Protein AF-A0A0N8PVT7-F1 (afdb_monomer_lite)

Secondary structure (DSSP, 8-state):
-----HHHHHTTTTSEEEEEETTS-EEEEEEEEEEEE-TTT--EEEEEE-TT--EEEEEGGGEEEEEE--TTGGGSSS---

Sequence (81 aa):
MSRFDLNSAKVYVGHNVNLHLKDGSVIINVLITHIHREHHDRNIILCCSTPKKRTMKIHLSEVDWAERLDPHLLRYSQARG

Radius of gyration: 14.22 Å; chains: 1; bounding box: 57×24×29 Å

Structure (mmCIF, N/CA/C/O backbone):
data_AF-A0A0N8PVT7-F1
#
_entry.id   AF-A0A0N8PVT7-F1
#
loop_
_atom_site.group_PDB
_atom_site.id
_atom_site.type_symbol
_atom_site.label_atom_id
_atom_site.label_alt_id
_atom_site.label_comp_id
_atom_site.label_asym_id
_atom_site.label_entity_id
_atom_site.label_seq_id
_atom_site.pdbx_PDB_ins_code
_atom_site.Cartn_x
_atom_site.Cartn_y
_atom_site.Cartn_z
_atom_site.occupancy
_atom_site.B_iso_or_equiv
_atom_site.auth_seq_id
_atom_site.auth_comp_id
_atom_site.auth_asym_id
_atom_site.auth_atom_id
_atom_site.pdbx_PDB_model_num
ATOM 1 N N . MET A 1 1 ? 3.345 -7.584 -14.733 1.00 53.34 1 MET A N 1
ATOM 2 C CA . MET A 1 1 ? 2.893 -6.224 -14.356 1.00 53.34 1 MET A CA 1
ATOM 3 C C . MET A 1 1 ? 4.109 -5.441 -13.882 1.00 53.34 1 MET A C 1
ATOM 5 O O . MET A 1 1 ? 5.032 -6.064 -13.370 1.00 53.34 1 MET A O 1
ATOM 9 N N . SER A 1 2 ? 4.167 -4.125 -14.114 1.00 63.69 2 SER A N 1
ATOM 10 C CA . SER A 1 2 ? 5.255 -3.302 -13.564 1.00 63.69 2 SER A CA 1
ATOM 11 C C . SER A 1 2 ? 5.262 -3.415 -12.039 1.00 63.69 2 SER A C 1
ATOM 13 O O . SER A 1 2 ? 4.196 -3.472 -11.430 1.00 63.69 2 SER A O 1
ATOM 15 N N . ARG A 1 3 ? 6.449 -3.468 -11.430 1.00 80.00 3 ARG A N 1
ATOM 16 C CA . ARG A 1 3 ? 6.603 -3.507 -9.971 1.00 80.00 3 ARG A CA 1
ATOM 17 C C . ARG A 1 3 ? 5.946 -2.265 -9.365 1.00 80.00 3 ARG A C 1
ATOM 19 O O . ARG A 1 3 ? 6.152 -1.169 -9.884 1.00 80.00 3 ARG A O 1
ATOM 26 N N . PHE A 1 4 ? 5.209 -2.425 -8.266 1.00 88.62 4 PHE A N 1
ATOM 27 C CA . PHE A 1 4 ? 4.700 -1.287 -7.505 1.00 88.62 4 PHE A CA 1
ATOM 28 C C . PHE A 1 4 ? 5.877 -0.483 -6.944 1.00 88.62 4 PHE A C 1
ATOM 30 O O . PHE A 1 4 ? 6.616 -0.933 -6.067 1.00 88.62 4 PHE A O 1
ATOM 37 N N . ASP A 1 5 ? 6.114 0.678 -7.548 1.00 90.25 5 ASP A N 1
ATOM 38 C CA . ASP A 1 5 ? 7.274 1.523 -7.301 1.00 90.25 5 ASP A CA 1
ATOM 39 C C . ASP A 1 5 ? 6.887 2.840 -6.617 1.00 90.25 5 ASP A C 1
ATOM 41 O O . ASP A 1 5 ? 5.721 3.112 -6.324 1.00 90.25 5 ASP A O 1
ATOM 45 N N . LEU A 1 6 ? 7.889 3.676 -6.326 1.00 91.06 6 LEU A N 1
ATOM 46 C CA . LEU A 1 6 ? 7.671 4.945 -5.631 1.00 91.06 6 LEU A CA 1
ATOM 47 C C . LEU A 1 6 ? 6.688 5.854 -6.376 1.00 91.06 6 LEU A C 1
ATOM 49 O O . LEU A 1 6 ? 5.914 6.572 -5.746 1.00 91.06 6 LEU A O 1
ATOM 53 N N . ASN A 1 7 ? 6.758 5.865 -7.705 1.00 91.62 7 ASN A N 1
ATOM 54 C CA . ASN A 1 7 ? 5.924 6.737 -8.522 1.00 91.62 7 ASN A CA 1
ATOM 55 C C . ASN A 1 7 ? 4.471 6.270 -8.485 1.00 91.62 7 ASN A C 1
ATOM 57 O O . ASN A 1 7 ? 3.577 7.090 -8.294 1.00 91.62 7 ASN A O 1
ATOM 61 N N . SER A 1 8 ? 4.259 4.958 -8.554 1.00 92.12 8 SER A N 1
ATOM 62 C CA . SER A 1 8 ? 2.950 4.331 -8.400 1.00 92.12 8 SER A CA 1
ATOM 63 C C . SER A 1 8 ? 2.366 4.615 -7.015 1.00 92.12 8 SER A C 1
ATOM 65 O O . SER A 1 8 ? 1.228 5.060 -6.902 1.00 92.12 8 SER A O 1
ATOM 67 N N . ALA A 1 9 ? 3.164 4.452 -5.955 1.00 93.50 9 ALA A N 1
ATOM 68 C CA . ALA A 1 9 ? 2.722 4.660 -4.578 1.00 93.50 9 ALA A CA 1
ATOM 69 C C . ALA A 1 9 ? 2.320 6.115 -4.277 1.00 93.50 9 ALA A C 1
ATOM 71 O O . ALA A 1 9 ? 1.361 6.349 -3.543 1.00 93.50 9 ALA A O 1
ATOM 72 N N . LYS A 1 10 ? 3.012 7.104 -4.863 1.00 94.19 10 LYS A N 1
ATOM 73 C CA . LYS A 1 10 ? 2.719 8.535 -4.659 1.00 94.19 10 LYS A CA 1
ATOM 74 C C . LYS A 1 10 ? 1.292 8.928 -5.038 1.00 94.19 10 LYS A C 1
ATOM 76 O O . LYS A 1 10 ? 0.733 9.805 -4.389 1.00 94.19 10 LYS A O 1
ATOM 81 N N . VAL A 1 11 ? 0.699 8.273 -6.037 1.00 94.12 11 VAL A N 1
ATOM 82 C CA . VAL A 1 11 ? -0.676 8.552 -6.498 1.00 94.12 11 VAL A CA 1
ATOM 83 C C . VAL A 1 11 ? -1.718 8.261 -5.413 1.00 94.12 11 VAL A C 1
ATOM 85 O O . VAL A 1 11 ? -2.811 8.817 -5.440 1.00 94.12 11 VAL A O 1
ATOM 88 N N . TYR A 1 12 ? -1.384 7.417 -4.438 1.00 94.88 12 TYR A N 1
ATOM 89 C CA . TYR A 1 12 ? -2.297 6.994 -3.381 1.00 94.88 12 TYR A CA 1
ATOM 90 C C . TYR A 1 12 ? -2.150 7.795 -2.077 1.00 94.88 12 TYR A C 1
ATOM 92 O O . TYR A 1 12 ? -2.933 7.596 -1.150 1.00 94.88 12 TYR A O 1
ATOM 100 N N . VAL A 1 13 ? -1.175 8.707 -1.980 1.00 95.50 13 VAL A N 1
ATOM 101 C CA . VAL A 1 13 ? -1.012 9.572 -0.800 1.00 95.50 13 VAL A CA 1
ATOM 102 C C . VAL A 1 13 ? -2.253 10.453 -0.630 1.00 95.50 13 VAL A C 1
ATOM 104 O O . VAL A 1 13 ? -2.699 11.100 -1.570 1.00 95.50 13 VAL A O 1
ATOM 107 N N . GLY A 1 14 ? -2.811 10.479 0.580 1.00 94.56 14 GLY A N 1
ATOM 108 C CA . GLY A 1 14 ? -4.057 11.182 0.890 1.00 94.56 14 GLY A CA 1
ATOM 109 C C . GLY A 1 14 ? -5.328 10.390 0.563 1.00 94.56 14 GLY A C 1
ATOM 110 O O . GLY A 1 14 ? -6.427 10.925 0.705 1.00 94.56 14 GLY A O 1
ATOM 111 N N . HIS A 1 15 ? -5.212 9.125 0.150 1.00 94.25 15 HIS A N 1
ATOM 112 C CA . HIS A 1 15 ? -6.353 8.273 -0.178 1.00 94.25 15 HIS A CA 1
ATOM 113 C C . HIS A 1 15 ? -6.426 7.025 0.703 1.00 94.25 15 HIS A C 1
ATOM 115 O O . HIS A 1 15 ? -5.406 6.475 1.123 1.00 94.25 15 HIS A O 1
ATOM 121 N N . ASN A 1 16 ? -7.658 6.583 0.968 1.00 94.75 16 ASN A N 1
ATOM 122 C CA . ASN A 1 16 ? -7.904 5.267 1.543 1.00 94.75 16 ASN A CA 1
ATOM 123 C C . ASN A 1 16 ? -7.706 4.209 0.459 1.00 94.75 16 ASN A C 1
ATOM 125 O O . ASN A 1 16 ? -8.188 4.368 -0.666 1.00 94.75 16 ASN A O 1
ATOM 129 N N . VAL A 1 17 ? -7.005 3.138 0.805 1.00 95.62 17 VAL A N 1
ATOM 130 C CA . VAL A 1 17 ? -6.687 2.042 -0.104 1.00 95.62 17 VAL A CA 1
ATOM 131 C C . VAL A 1 17 ? -6.819 0.691 0.592 1.00 95.62 17 VAL A C 1
ATOM 133 O O . VAL A 1 17 ? -6.721 0.602 1.820 1.00 95.62 17 VAL A O 1
ATOM 136 N N . ASN A 1 18 ? -6.968 -0.362 -0.207 1.00 96.25 18 ASN A N 1
ATOM 137 C CA . ASN A 1 18 ? -6.555 -1.705 0.179 1.00 96.25 18 ASN A CA 1
ATOM 138 C C . ASN A 1 18 ? -5.132 -1.939 -0.347 1.00 96.25 18 ASN A C 1
ATOM 140 O O . ASN A 1 18 ? -4.858 -1.719 -1.528 1.00 96.25 18 ASN A O 1
ATOM 144 N N . LEU A 1 19 ? -4.217 -2.356 0.526 1.00 96.31 19 LEU A N 1
ATOM 145 C CA . LEU A 1 19 ? -2.850 -2.715 0.153 1.00 96.31 19 LEU A CA 1
ATOM 146 C C . LEU A 1 19 ? -2.757 -4.225 -0.015 1.00 96.31 19 LEU A C 1
ATOM 148 O O . LEU A 1 19 ? -2.927 -4.961 0.956 1.00 96.31 19 LEU A O 1
ATOM 152 N N . HIS A 1 20 ? -2.456 -4.668 -1.229 1.00 97.06 20 HIS A N 1
ATOM 153 C CA . HIS A 1 20 ? -2.191 -6.068 -1.527 1.00 97.06 20 HIS A CA 1
ATOM 154 C C . HIS A 1 20 ? -0.696 -6.324 -1.365 1.00 97.06 20 HIS A C 1
ATOM 156 O O . HIS A 1 20 ? 0.131 -5.670 -2.006 1.00 97.06 20 HIS A O 1
ATOM 162 N N . LEU A 1 21 ? -0.352 -7.243 -0.470 1.00 96.62 21 LEU A N 1
ATOM 163 C CA . LEU A 1 21 ? 1.022 -7.607 -0.164 1.00 96.62 21 LEU A CA 1
ATOM 164 C C . LEU A 1 21 ? 1.456 -8.822 -0.984 1.00 96.62 21 LEU A C 1
ATOM 166 O O . LEU A 1 21 ? 0.644 -9.624 -1.447 1.00 96.62 21 LEU A O 1
ATOM 170 N N . LYS A 1 22 ? 2.768 -8.971 -1.151 1.00 95.56 22 LYS A N 1
ATOM 171 C CA . LYS A 1 22 ? 3.366 -10.056 -1.943 1.00 95.56 22 LYS A CA 1
ATOM 172 C C . LYS A 1 22 ? 3.192 -11.447 -1.346 1.00 95.56 22 LYS A C 1
ATOM 174 O O . LYS A 1 22 ? 3.327 -12.427 -2.068 1.00 95.56 22 LYS A O 1
ATOM 179 N N . ASP A 1 23 ? 2.925 -11.534 -0.048 1.00 96.31 23 ASP A N 1
ATOM 180 C CA . ASP A 1 23 ? 2.603 -12.787 0.638 1.00 96.31 23 ASP A CA 1
ATOM 181 C C . ASP A 1 23 ? 1.146 -13.235 0.396 1.00 96.31 23 ASP A C 1
ATOM 183 O O . ASP A 1 23 ? 0.742 -14.295 0.868 1.00 96.31 23 ASP A O 1
ATOM 187 N N . GLY A 1 24 ? 0.357 -12.446 -0.343 1.00 96.44 24 GLY A N 1
ATOM 188 C CA . GLY A 1 24 ? -1.061 -12.687 -0.603 1.00 96.44 24 GLY A CA 1
ATOM 189 C C . GLY A 1 24 ? -1.997 -12.089 0.450 1.00 96.44 24 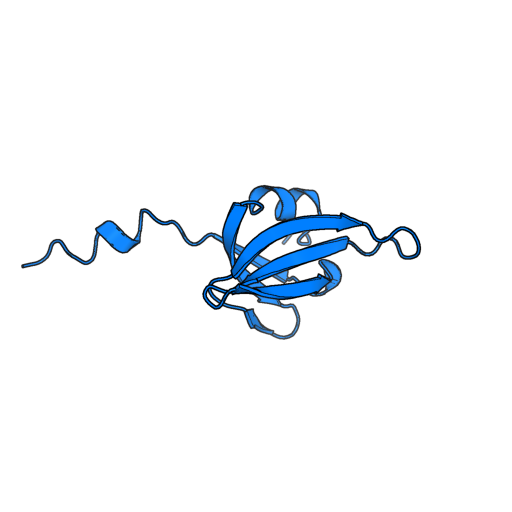GLY A C 1
ATOM 1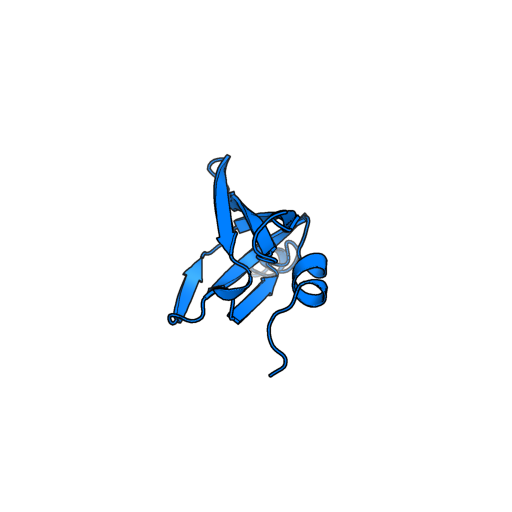90 O O . GLY A 1 24 ? -3.214 -12.112 0.260 1.00 96.44 24 GLY A O 1
ATOM 191 N N . SER A 1 25 ? -1.463 -11.519 1.533 1.00 97.75 25 SER A N 1
ATOM 192 C CA . SER A 1 25 ? -2.250 -10.815 2.543 1.00 97.75 25 SER A CA 1
ATOM 193 C C . SER A 1 25 ? -2.760 -9.473 2.009 1.00 97.75 25 SER A C 1
ATOM 195 O O . SER A 1 25 ? -2.148 -8.841 1.144 1.00 97.75 25 SER A O 1
ATOM 197 N N . VAL A 1 26 ? -3.881 -8.998 2.559 1.00 97.12 26 VAL A N 1
ATOM 198 C CA . VAL A 1 26 ? -4.450 -7.688 2.210 1.00 97.12 26 VAL A CA 1
ATOM 199 C C . VAL A 1 26 ? -4.669 -6.864 3.467 1.00 97.12 26 VAL A C 1
ATOM 201 O O . VAL A 1 26 ? -5.349 -7.295 4.400 1.00 97.12 26 VAL A O 1
ATOM 204 N N . ILE A 1 27 ? -4.129 -5.647 3.476 1.00 95.50 27 ILE A N 1
ATOM 205 C CA . ILE A 1 27 ? -4.408 -4.670 4.523 1.00 95.50 27 ILE A CA 1
ATOM 206 C C . ILE A 1 27 ? -5.497 -3.727 4.026 1.00 95.50 27 ILE A C 1
ATOM 208 O 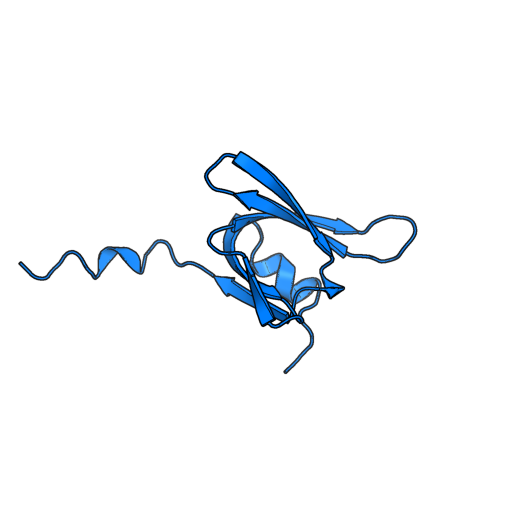O . ILE A 1 27 ? -5.284 -2.931 3.112 1.00 95.50 27 ILE A O 1
ATOM 212 N N . ILE A 1 28 ? -6.668 -3.821 4.647 1.00 94.69 28 ILE A N 1
ATOM 213 C CA . ILE A 1 28 ? -7.875 -3.139 4.185 1.00 94.69 28 ILE A CA 1
ATOM 214 C C . ILE A 1 28 ? -8.054 -1.752 4.804 1.00 94.69 28 ILE A C 1
ATOM 216 O O . ILE A 1 28 ? -7.748 -1.534 5.979 1.00 94.69 28 ILE A O 1
ATOM 220 N N . ASN A 1 29 ? -8.643 -0.848 4.018 1.00 93.88 29 ASN A N 1
ATOM 221 C CA . ASN A 1 29 ? -9.112 0.469 4.450 1.00 93.88 29 ASN A CA 1
ATOM 222 C C . ASN A 1 29 ? -8.071 1.266 5.254 1.00 93.88 29 ASN A C 1
ATOM 224 O O . ASN A 1 29 ? -8.310 1.675 6.394 1.00 93.88 29 ASN A O 1
ATOM 228 N N . VAL A 1 30 ? -6.899 1.466 4.658 1.00 95.19 30 VAL A N 1
ATOM 229 C CA . VAL A 1 30 ? -5.830 2.281 5.237 1.00 95.19 30 VAL A CA 1
ATOM 230 C C . VAL A 1 30 ? -5.637 3.562 4.447 1.00 95.19 30 VAL A C 1
ATOM 232 O O . VAL A 1 30 ? -5.594 3.552 3.222 1.00 95.19 30 VAL A O 1
ATOM 235 N N . LEU A 1 31 ? -5.476 4.674 5.155 1.00 95.62 31 LEU A N 1
ATOM 236 C CA . LEU A 1 31 ? -5.092 5.949 4.565 1.00 95.62 31 LEU A CA 1
ATOM 237 C C . LEU A 1 31 ? -3.575 5.987 4.413 1.00 95.62 31 LEU A C 1
ATOM 239 O O . LEU A 1 31 ? -2.864 5.907 5.418 1.00 95.62 31 LEU A O 1
ATOM 243 N N . ILE A 1 32 ? -3.069 6.178 3.197 1.00 95.62 32 ILE A N 1
ATOM 244 C CA . ILE A 1 32 ? -1.645 6.476 3.006 1.00 95.62 32 ILE A CA 1
ATOM 245 C C . ILE A 1 32 ? -1.417 7.946 3.350 1.00 95.62 32 ILE A C 1
ATOM 247 O O . ILE A 1 32 ? -1.896 8.843 2.662 1.00 95.62 32 ILE A O 1
ATOM 251 N N . THR A 1 33 ? -0.674 8.200 4.423 1.00 95.88 33 THR A N 1
ATOM 252 C CA . THR A 1 33 ? -0.450 9.558 4.944 1.00 95.88 33 THR A CA 1
ATOM 253 C C . THR A 1 33 ? 0.754 10.236 4.301 1.00 95.88 33 THR A C 1
ATOM 255 O O . THR A 1 33 ? 0.685 11.406 3.944 1.00 95.88 33 THR A O 1
ATOM 258 N N . HIS A 1 34 ? 1.863 9.513 4.149 1.00 94.88 34 HIS A N 1
ATOM 259 C CA . HIS A 1 34 ? 3.085 10.003 3.520 1.00 94.88 34 HIS A CA 1
ATOM 260 C C . HIS A 1 34 ? 3.999 8.835 3.146 1.00 94.88 34 HIS A C 1
ATOM 262 O O . HIS A 1 34 ? 3.829 7.707 3.613 1.00 94.88 34 HIS A O 1
ATOM 268 N N . ILE A 1 35 ? 4.986 9.127 2.302 1.00 94.38 35 ILE A N 1
ATOM 269 C CA . ILE A 1 35 ? 6.009 8.181 1.861 1.00 94.38 35 ILE A CA 1
ATOM 270 C C . ILE A 1 35 ? 7.363 8.837 2.095 1.00 94.38 35 ILE A C 1
ATOM 272 O O . ILE A 1 35 ? 7.550 9.999 1.733 1.00 94.38 35 ILE A O 1
ATOM 276 N N . HIS A 1 36 ? 8.314 8.109 2.668 1.00 91.19 36 HIS A N 1
ATOM 277 C CA . HIS A 1 36 ? 9.683 8.597 2.808 1.00 91.19 36 HIS A CA 1
ATOM 278 C C . HIS A 1 36 ? 10.696 7.501 2.490 1.00 91.19 36 HIS A C 1
ATOM 280 O O . HIS A 1 36 ? 10.390 6.310 2.523 1.00 91.19 36 HIS A O 1
ATOM 286 N N . ARG A 1 37 ? 11.907 7.923 2.128 1.00 89.12 37 ARG A N 1
ATOM 287 C CA . ARG A 1 37 ? 13.056 7.032 1.956 1.00 89.12 37 ARG A CA 1
ATOM 288 C C . ARG A 1 37 ? 13.845 7.014 3.253 1.00 89.12 37 ARG A C 1
ATOM 290 O O . ARG A 1 37 ? 14.155 8.080 3.780 1.00 89.12 37 ARG A O 1
ATOM 297 N N . GLU A 1 38 ? 14.196 5.832 3.737 1.00 83.19 38 GLU A N 1
ATOM 298 C CA . GLU A 1 38 ? 15.174 5.724 4.813 1.00 83.19 38 GLU A CA 1
ATOM 299 C C . GLU A 1 38 ? 16.578 6.031 4.285 1.00 83.19 38 GLU A C 1
ATOM 301 O O . GLU A 1 38 ? 16.989 5.550 3.227 1.00 83.19 38 GLU A O 1
ATOM 306 N N . HIS A 1 39 ? 17.307 6.859 5.038 1.00 70.81 39 HIS A N 1
ATOM 307 C CA . HIS A 1 39 ? 18.608 7.406 4.646 1.00 70.81 39 HIS A CA 1
ATOM 308 C C . HIS A 1 39 ? 19.680 6.338 4.405 1.00 70.81 39 HIS A C 1
ATOM 310 O O . HIS A 1 39 ? 20.558 6.546 3.571 1.00 70.81 39 HIS A O 1
ATOM 316 N N . HIS A 1 40 ? 19.613 5.211 5.1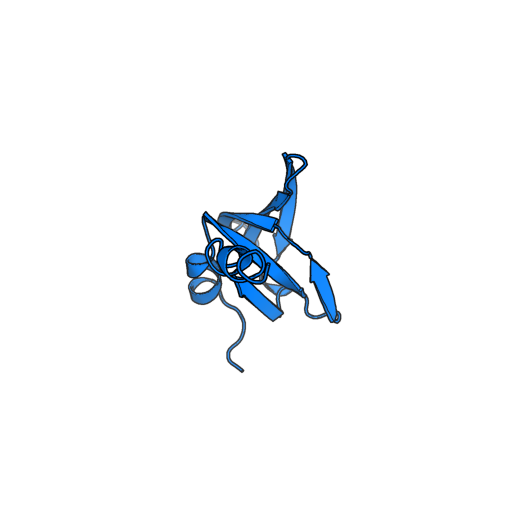16 1.00 66.25 40 HIS A N 1
ATOM 317 C CA . HIS A 1 40 ? 20.680 4.213 5.099 1.00 66.25 40 HIS A CA 1
ATOM 318 C C . HIS A 1 40 ? 20.475 3.083 4.091 1.00 66.25 40 HIS A C 1
ATOM 320 O O . HIS A 1 40 ? 21.467 2.563 3.592 1.00 66.25 40 HIS A O 1
ATOM 326 N N . ASP A 1 41 ? 19.232 2.732 3.746 1.00 63.59 41 ASP A N 1
ATOM 327 C CA . ASP A 1 41 ? 18.979 1.411 3.150 1.00 63.59 41 ASP A CA 1
ATOM 328 C C . ASP A 1 41 ? 18.223 1.435 1.813 1.00 63.59 41 ASP A C 1
ATOM 330 O O . ASP A 1 41 ? 17.746 0.413 1.331 1.00 63.59 41 ASP A O 1
ATOM 334 N N . ARG A 1 42 ? 18.056 2.617 1.193 1.00 73.00 42 ARG A N 1
ATOM 335 C CA . ARG A 1 42 ? 17.231 2.833 -0.027 1.00 73.00 42 ARG A CA 1
ATOM 336 C C . ARG A 1 42 ? 15.791 2.294 0.080 1.00 73.00 42 ARG A C 1
ATOM 338 O O . ARG A 1 42 ? 15.047 2.343 -0.902 1.00 73.00 42 ARG A O 1
ATOM 345 N N . ASN A 1 43 ? 15.386 1.838 1.260 1.00 86.44 43 ASN A N 1
ATOM 346 C CA . ASN A 1 43 ? 14.071 1.314 1.546 1.00 86.44 43 ASN A CA 1
ATOM 347 C C . ASN A 1 43 ? 13.075 2.467 1.575 1.00 86.44 43 ASN A C 1
ATOM 349 O O . ASN A 1 43 ? 13.296 3.518 2.182 1.00 86.44 43 ASN A O 1
ATOM 353 N N . ILE A 1 44 ? 11.981 2.281 0.846 1.00 92.75 44 ILE A N 1
ATOM 354 C CA . ILE A 1 44 ? 10.881 3.235 0.801 1.00 92.75 44 ILE A CA 1
ATOM 355 C C . ILE A 1 44 ? 9.830 2.749 1.784 1.00 92.75 44 ILE A C 1
ATOM 357 O O . ILE A 1 44 ? 9.366 1.615 1.674 1.00 92.75 44 ILE A O 1
ATOM 361 N N . ILE A 1 45 ? 9.445 3.619 2.708 1.00 94.75 45 ILE A N 1
ATOM 362 C CA . ILE A 1 45 ? 8.438 3.340 3.724 1.00 94.75 45 ILE A CA 1
ATOM 363 C C . ILE A 1 45 ? 7.132 4.036 3.352 1.00 94.75 45 ILE A C 1
ATOM 365 O O . ILE A 1 45 ? 7.106 5.246 3.109 1.00 94.75 45 ILE A O 1
ATOM 369 N N . LEU A 1 46 ? 6.043 3.269 3.354 1.00 95.38 46 LEU A N 1
ATOM 370 C CA . LEU A 1 46 ? 4.675 3.768 3.313 1.00 95.38 46 LEU A CA 1
ATOM 371 C C . LEU A 1 46 ? 4.173 3.929 4.741 1.00 95.38 46 LEU A C 1
ATOM 373 O O . LEU A 1 46 ? 4.049 2.953 5.482 1.00 95.38 46 LEU A O 1
ATOM 377 N N . CYS A 1 47 ? 3.836 5.158 5.109 1.00 95.62 47 CYS A N 1
ATOM 378 C CA . CYS A 1 47 ? 3.203 5.442 6.384 1.00 95.62 47 CYS A CA 1
ATOM 379 C C . CYS A 1 47 ? 1.690 5.470 6.207 1.00 95.62 47 CYS A C 1
ATOM 381 O O . CYS A 1 47 ? 1.138 6.339 5.525 1.00 95.62 47 CYS A O 1
ATOM 383 N N . CYS A 1 48 ? 1.019 4.544 6.874 1.00 95.38 48 CYS A N 1
ATOM 384 C CA . CYS A 1 48 ? -0.415 4.352 6.786 1.00 95.38 48 CYS A CA 1
ATOM 385 C C . CYS A 1 48 ? -1.084 4.667 8.126 1.00 95.38 48 CYS A C 1
ATOM 387 O O . CYS A 1 48 ? -0.499 4.455 9.190 1.00 95.38 48 CYS A O 1
ATOM 389 N N . SER A 1 49 ? -2.331 5.124 8.088 1.00 95.38 49 SER A N 1
ATOM 390 C CA . SER A 1 49 ? -3.185 5.227 9.269 1.00 95.38 49 SER A CA 1
ATOM 391 C C . SER A 1 49 ? -4.480 4.460 9.060 1.00 95.38 49 SER A C 1
ATOM 393 O O . SER A 1 49 ? -5.128 4.578 8.023 1.00 95.38 49 SER A O 1
ATOM 395 N N . THR A 1 50 ? -4.875 3.700 10.071 1.00 90.56 50 THR A N 1
ATOM 396 C CA . THR A 1 50 ? -6.173 3.018 10.113 1.00 90.56 50 THR A CA 1
ATOM 397 C C . THR A 1 50 ? -7.280 3.977 10.580 1.00 90.56 50 THR A C 1
ATOM 399 O O . THR A 1 50 ? -6.981 4.973 11.249 1.00 90.56 50 THR A O 1
ATOM 402 N N . PRO A 1 51 ? -8.570 3.653 10.362 1.00 83.19 51 PRO A N 1
ATOM 403 C CA . PRO A 1 51 ? -9.694 4.436 10.887 1.00 83.19 51 PRO A CA 1
ATOM 404 C C . PRO A 1 51 ? -9.670 4.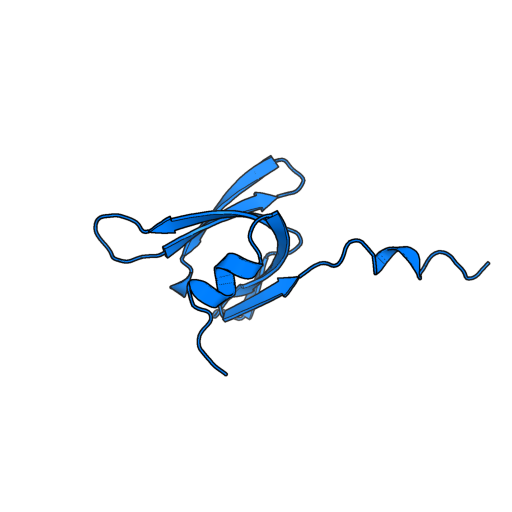583 12.416 1.00 83.19 51 PRO A C 1
ATOM 406 O O . PRO A 1 51 ? -10.115 5.586 12.964 1.00 83.19 51 PRO A O 1
ATOM 409 N N . LYS A 1 52 ? -9.073 3.610 13.119 1.00 88.62 52 LYS A N 1
ATOM 410 C CA . LYS A 1 52 ? -8.854 3.642 14.575 1.00 88.62 52 LYS A CA 1
ATOM 411 C C . LYS A 1 52 ? -7.646 4.500 14.988 1.00 88.62 52 LYS A C 1
ATOM 413 O O . LYS A 1 52 ? -7.149 4.348 16.099 1.00 88.62 52 LYS A O 1
ATOM 418 N N . LYS A 1 53 ? -7.140 5.357 14.092 1.00 83.38 53 LYS A N 1
ATOM 419 C CA . LYS A 1 53 ? -5.960 6.224 14.265 1.00 83.38 53 LYS A CA 1
ATOM 420 C C . LYS A 1 53 ? -4.668 5.490 14.641 1.00 83.38 53 LYS A C 1
ATOM 422 O O . LYS A 1 53 ? -3.714 6.118 15.090 1.00 83.38 53 LYS A O 1
ATOM 427 N N . ARG A 1 54 ? -4.595 4.171 14.432 1.00 88.38 54 ARG A N 1
ATOM 428 C CA . ARG A 1 54 ? -3.327 3.441 14.559 1.00 88.38 54 ARG A CA 1
ATOM 429 C C . ARG A 1 54 ? -2.478 3.722 13.335 1.00 88.38 54 ARG A C 1
ATOM 431 O O . ARG A 1 54 ? -2.967 3.545 12.217 1.00 88.38 54 ARG A O 1
ATOM 438 N N . THR A 1 55 ? -1.247 4.151 13.562 1.00 92.44 55 THR A N 1
ATOM 439 C CA . THR A 1 55 ? -0.242 4.344 12.522 1.00 92.44 55 THR A CA 1
ATOM 440 C C . THR A 1 55 ? 0.525 3.050 12.288 1.00 92.44 55 THR A C 1
ATOM 442 O O . THR A 1 55 ? 0.719 2.246 13.199 1.00 92.44 55 THR A O 1
ATOM 445 N N . MET A 1 56 ? 0.941 2.837 11.048 1.00 93.44 56 MET A N 1
ATOM 446 C CA . MET A 1 56 ? 1.699 1.667 10.629 1.00 93.44 56 MET A CA 1
ATOM 447 C C . MET A 1 56 ? 2.685 2.072 9.539 1.00 93.44 56 MET A C 1
ATOM 449 O O . MET A 1 56 ? 2.415 2.975 8.746 1.00 93.44 56 MET A O 1
ATOM 453 N N . LYS A 1 57 ? 3.829 1.396 9.508 1.00 94.50 57 LYS A N 1
ATOM 454 C CA . LYS A 1 57 ? 4.853 1.545 8.478 1.00 94.50 57 LYS A CA 1
ATOM 455 C C . LYS A 1 57 ? 4.962 0.227 7.726 1.00 94.50 57 LYS A C 1
ATOM 457 O O . LYS A 1 57 ? 5.027 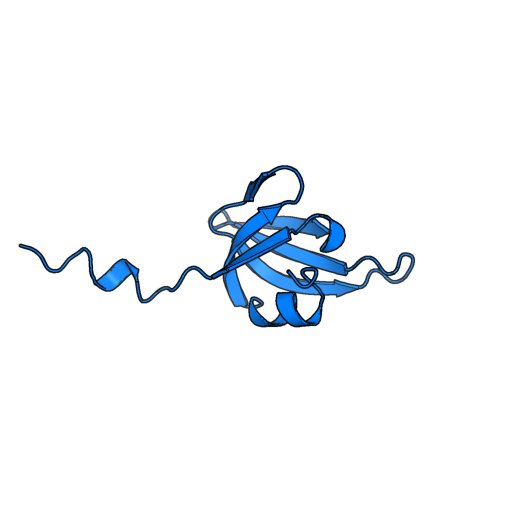-0.815 8.367 1.00 94.50 57 LYS A O 1
ATOM 462 N N . ILE A 1 58 ? 4.954 0.290 6.401 1.00 93.88 58 ILE A N 1
ATOM 463 C CA . ILE A 1 58 ? 5.110 -0.873 5.521 1.00 93.88 58 ILE A CA 1
ATOM 464 C C . ILE A 1 58 ? 6.256 -0.577 4.562 1.00 93.88 58 ILE A C 1
ATOM 466 O O . ILE A 1 58 ? 6.343 0.541 4.038 1.00 93.88 58 ILE A O 1
ATOM 470 N N . HIS A 1 59 ? 7.118 -1.556 4.301 1.00 94.25 59 HIS A N 1
ATOM 471 C CA . HIS A 1 59 ? 8.117 -1.396 3.256 1.00 94.25 59 HIS A CA 1
ATOM 472 C C . HIS A 1 59 ? 7.439 -1.504 1.889 1.00 94.25 59 HIS A C 1
ATOM 474 O O . HIS A 1 59 ? 6.731 -2.463 1.597 1.00 94.25 59 HIS A O 1
ATOM 480 N N . LEU A 1 60 ? 7.697 -0.553 0.990 1.00 93.69 60 LEU A N 1
ATOM 481 C CA . LEU A 1 60 ? 7.177 -0.597 -0.383 1.00 93.69 60 LEU A CA 1
ATOM 482 C C . LEU A 1 60 ? 7.565 -1.900 -1.101 1.00 93.69 60 LEU A C 1
ATOM 484 O O . LEU A 1 60 ? 6.852 -2.362 -1.984 1.00 93.69 60 LEU A O 1
ATOM 488 N N . SER A 1 61 ? 8.694 -2.505 -0.720 1.00 92.44 61 SER A N 1
ATOM 489 C CA . SER A 1 61 ? 9.149 -3.790 -1.246 1.00 92.44 61 SER A CA 1
ATOM 490 C C . SER A 1 61 ? 8.215 -4.958 -0.924 1.00 92.44 61 SER A C 1
ATOM 492 O O . SER A 1 61 ? 8.275 -5.944 -1.659 1.00 92.44 61 SER A O 1
ATOM 494 N N . GLU A 1 62 ? 7.374 -4.853 0.105 1.00 94.12 62 GLU A N 1
ATOM 495 C CA . GLU A 1 62 ? 6.385 -5.859 0.518 1.00 94.12 62 GLU A CA 1
ATOM 496 C C . GLU A 1 62 ? 5.047 -5.698 -0.213 1.00 94.12 62 GLU A C 1
ATOM 498 O O . GLU A 1 62 ? 4.258 -6.638 -0.267 1.00 94.12 62 GLU A O 1
ATOM 503 N N . VAL A 1 63 ? 4.801 -4.527 -0.806 1.00 95.25 63 VAL A N 1
ATOM 504 C CA . VAL A 1 63 ? 3.554 -4.213 -1.508 1.00 95.25 63 VAL A CA 1
ATOM 505 C C . VAL A 1 63 ? 3.623 -4.725 -2.946 1.00 95.25 63 VAL A C 1
ATOM 507 O O . VAL A 1 63 ? 4.602 -4.486 -3.662 1.00 95.25 63 VAL A O 1
ATOM 510 N N . ASP A 1 64 ? 2.580 -5.435 -3.365 1.00 96.06 64 ASP A N 1
ATOM 511 C CA . ASP A 1 64 ? 2.410 -5.911 -4.736 1.00 96.06 64 ASP A CA 1
ATOM 512 C C . ASP A 1 64 ? 1.617 -4.908 -5.583 1.00 96.06 64 ASP A C 1
ATOM 514 O O . ASP A 1 64 ? 2.050 -4.548 -6.675 1.00 96.06 64 ASP A O 1
ATOM 518 N N . TRP A 1 65 ? 0.502 -4.390 -5.056 1.00 96.31 65 TRP A N 1
ATOM 519 C CA . TRP A 1 65 ? -0.273 -3.296 -5.653 1.00 96.31 65 TRP A CA 1
ATOM 520 C C . TRP A 1 65 ? -1.230 -2.657 -4.629 1.00 96.31 65 TRP A C 1
ATOM 522 O O . TRP A 1 65 ? -1.348 -3.113 -3.490 1.00 96.31 65 TRP A O 1
ATOM 532 N N . ALA A 1 66 ? -1.903 -1.571 -5.022 1.00 95.44 66 ALA A N 1
ATOM 533 C CA . ALA A 1 66 ? -2.872 -0.870 -4.183 1.00 95.44 66 ALA A CA 1
ATOM 534 C C . ALA A 1 66 ? -4.183 -0.616 -4.936 1.00 95.44 66 ALA A C 1
ATOM 536 O O . ALA A 1 66 ? -4.170 -0.183 -6.088 1.00 95.44 66 ALA A O 1
ATOM 537 N N . GLU A 1 67 ? -5.307 -0.846 -4.264 1.00 95.25 67 GLU A N 1
ATOM 538 C CA . GLU A 1 67 ? -6.652 -0.535 -4.745 1.00 95.25 67 GLU A CA 1
ATOM 539 C C . GLU A 1 67 ? -7.147 0.738 -4.058 1.00 95.25 67 GLU A C 1
ATOM 541 O O . GLU A 1 67 ? -7.261 0.773 -2.833 1.00 95.25 67 GLU A O 1
ATOM 546 N N . ARG A 1 68 ? -7.465 1.796 -4.809 1.00 93.81 68 ARG A N 1
ATOM 547 C CA . ARG A 1 68 ? -8.043 3.007 -4.214 1.00 93.81 68 ARG A CA 1
ATOM 548 C C . ARG A 1 68 ? -9.507 2.779 -3.852 1.00 93.81 68 ARG A C 1
ATOM 550 O O . ARG A 1 68 ? -10.312 2.436 -4.710 1.00 93.81 68 ARG A O 1
ATOM 557 N N . LEU A 1 69 ? -9.860 3.073 -2.604 1.00 91.25 69 LEU A N 1
ATOM 558 C CA . LEU A 1 69 ? -11.247 3.111 -2.157 1.00 91.25 69 LEU A CA 1
ATOM 559 C C . LEU A 1 69 ? -11.853 4.449 -2.587 1.00 91.25 69 LEU A C 1
ATOM 561 O O . LEU A 1 69 ? -11.529 5.503 -2.032 1.00 91.25 69 LEU A O 1
ATOM 565 N N . ASP A 1 70 ? -12.692 4.421 -3.620 1.00 79.50 70 ASP A N 1
ATOM 566 C CA . ASP A 1 70 ? -13.403 5.609 -4.086 1.00 79.50 70 ASP A CA 1
ATOM 567 C C . ASP A 1 70 ? -14.509 5.988 -3.081 1.00 79.50 70 ASP A C 1
ATOM 569 O O . ASP A 1 70 ? -15.435 5.197 -2.860 1.00 79.50 70 ASP A O 1
ATOM 573 N N . PRO A 1 71 ? -14.472 7.192 -2.477 1.00 65.06 71 PRO A N 1
ATOM 574 C CA . PRO A 1 71 ? -15.555 7.657 -1.614 1.00 65.06 71 PRO A CA 1
ATOM 575 C C . PRO A 1 71 ? -16.899 7.801 -2.350 1.00 65.06 71 PRO A C 1
ATOM 577 O O . PRO A 1 71 ? -17.947 7.814 -1.704 1.00 65.06 71 PRO A O 1
ATOM 580 N N . HIS A 1 72 ? -16.906 7.894 -3.683 1.00 63.09 72 HIS A N 1
ATOM 581 C CA . HIS A 1 72 ? -18.116 8.069 -4.487 1.00 63.09 72 HIS A CA 1
ATOM 582 C C . HIS A 1 72 ? -18.821 6.754 -4.852 1.00 63.09 72 HIS A C 1
ATOM 584 O O . HIS A 1 72 ? -20.011 6.785 -5.176 1.00 63.09 72 HIS A O 1
ATOM 590 N N . LEU A 1 73 ? -18.157 5.597 -4.739 1.00 54.22 73 LEU A N 1
ATOM 591 C CA . LEU A 1 73 ? -18.770 4.298 -5.059 1.00 54.22 73 LEU A CA 1
ATOM 592 C C . LEU A 1 73 ? -19.819 3.855 -4.025 1.00 54.22 73 LEU A C 1
ATOM 594 O O . LEU A 1 73 ? -20.774 3.165 -4.376 1.00 54.22 73 LEU A O 1
ATOM 598 N N . LEU A 1 74 ? -19.729 4.325 -2.776 1.00 52.34 74 LEU A N 1
ATOM 599 C CA . LEU A 1 74 ? -20.712 4.020 -1.723 1.00 52.34 74 LEU A CA 1
ATOM 600 C C . LEU A 1 74 ? -22.044 4.778 -1.869 1.00 52.34 74 LEU A C 1
ATOM 602 O O . LEU A 1 74 ? -22.975 4.536 -1.101 1.00 52.34 74 LEU A O 1
ATOM 606 N N . ARG A 1 75 ? -22.174 5.688 -2.845 1.00 49.03 75 ARG A N 1
ATOM 607 C CA . ARG A 1 75 ? -23.418 6.448 -3.061 1.00 49.03 75 ARG A CA 1
ATOM 608 C C . ARG A 1 75 ? -24.444 5.708 -3.930 1.00 49.03 75 ARG A C 1
ATOM 610 O O . ARG A 1 75 ? -25.614 6.075 -3.912 1.00 49.03 75 ARG A O 1
ATOM 617 N N . TYR A 1 76 ? -24.041 4.660 -4.652 1.00 49.47 76 TYR A N 1
ATOM 618 C CA . TYR A 1 76 ? -24.925 3.943 -5.584 1.00 49.47 76 TYR A CA 1
ATOM 619 C C . TYR A 1 76 ? -25.682 2.752 -4.975 1.00 49.47 76 TYR A C 1
ATOM 621 O O . TYR A 1 76 ? -26.598 2.238 -5.611 1.00 49.47 76 TYR A O 1
ATOM 629 N N . SER A 1 77 ? -25.379 2.335 -3.741 1.00 51.12 77 SER A N 1
ATOM 630 C CA . SER A 1 77 ? -26.064 1.207 -3.083 1.00 51.12 77 SER A CA 1
ATOM 631 C C . SER A 1 77 ? -27.225 1.605 -2.158 1.00 51.12 77 SER A C 1
ATOM 633 O O . SER A 1 77 ? -27.830 0.731 -1.551 1.00 51.12 77 SER A O 1
ATOM 635 N N . GLN A 1 78 ? -27.565 2.896 -2.058 1.00 50.84 78 GLN A N 1
ATOM 636 C CA . GLN A 1 78 ? -28.685 3.406 -1.239 1.00 50.84 78 GLN A CA 1
ATOM 637 C C . GLN A 1 78 ? -29.892 3.878 -2.078 1.00 50.84 78 GLN A C 1
ATOM 639 O O . GLN A 1 78 ? -30.853 4.410 -1.535 1.00 50.84 78 GLN A O 1
ATOM 644 N N . ALA A 1 79 ? -29.866 3.698 -3.404 1.00 50.16 79 ALA A N 1
ATOM 645 C CA . ALA A 1 79 ? -30.918 4.159 -4.319 1.00 50.16 79 ALA A CA 1
ATOM 646 C C . ALA A 1 79 ? -31.696 3.000 -4.968 1.00 50.16 79 ALA A C 1
ATOM 648 O O . ALA A 1 79 ? -31.933 2.996 -6.174 1.00 50.16 79 ALA A O 1
ATOM 649 N N . ARG A 1 80 ? -32.071 1.995 -4.173 1.00 48.69 80 ARG A N 1
ATOM 650 C CA . ARG A 1 80 ? -33.136 1.041 -4.514 1.00 48.69 80 ARG A CA 1
ATOM 651 C C . ARG A 1 80 ? -33.991 0.821 -3.270 1.00 48.69 80 ARG A C 1
ATOM 653 O O . ARG A 1 80 ? -33.754 -0.114 -2.511 1.00 48.69 80 ARG A O 1
ATOM 660 N N . GLY A 1 81 ? -34.880 1.788 -3.042 1.00 44.06 81 GLY A N 1
ATOM 661 C CA . GLY A 1 81 ? -36.106 1.574 -2.275 1.00 44.06 81 GLY A CA 1
ATOM 662 C C . GLY A 1 81 ? -37.124 0.800 -3.097 1.00 44.06 81 GLY A C 1
ATOM 663 O O . GLY A 1 81 ? -36.935 0.720 -4.335 1.00 44.06 81 GLY A O 1
#

Foldseek 3Di:
DPACDPVQVVVQAQFFKWFQFPVRDIDHGWHFPDWDADPPDRWIWTWIAHPVRDIDIDTSNGTRHIGTDDPVVVVPPVPDD

pLDDT: mean 85.48, std 15.61, range [44.06, 97.75]